Protein AF-A0A6C0UIE8-F1 (afdb_monomer_lite)

Structure (mmCIF, N/CA/C/O backbone):
data_AF-A0A6C0UIE8-F1
#
_entry.id   AF-A0A6C0UIE8-F1
#
loop_
_atom_site.group_PDB
_atom_site.id
_atom_site.type_symbol
_atom_site.label_atom_id
_atom_site.label_alt_id
_atom_site.label_comp_id
_atom_site.label_asym_id
_atom_site.label_entity_id
_atom_site.label_seq_id
_atom_site.pdbx_PDB_ins_code
_atom_site.Cartn_x
_atom_site.Cartn_y
_atom_site.Cartn_z
_atom_site.occupancy
_atom_site.B_iso_or_equiv
_atom_site.auth_seq_id
_atom_site.auth_comp_id
_atom_site.auth_asym_id
_atom_site.auth_atom_id
_atom_site.pdbx_PDB_model_num
ATOM 1 N N . MET A 1 1 ? 19.035 -5.130 -48.045 1.00 43.25 1 MET A N 1
ATOM 2 C CA . MET A 1 1 ? 19.453 -4.951 -46.642 1.00 43.25 1 MET A CA 1
ATOM 3 C C . MET A 1 1 ? 18.257 -4.353 -45.927 1.00 43.25 1 MET A C 1
ATOM 5 O O . MET A 1 1 ? 17.984 -3.174 -46.095 1.00 43.25 1 MET A O 1
ATOM 9 N N . THR A 1 2 ? 17.438 -5.208 -45.322 1.00 39.22 2 THR A N 1
ATOM 10 C CA . THR A 1 2 ? 16.122 -4.835 -44.789 1.00 39.22 2 THR A CA 1
ATOM 11 C C . THR A 1 2 ? 16.314 -4.481 -43.324 1.00 39.22 2 THR A C 1
ATOM 13 O O . THR A 1 2 ? 16.749 -5.326 -42.550 1.00 39.22 2 THR A O 1
ATOM 16 N N . ILE A 1 3 ? 16.086 -3.221 -42.964 1.00 48.16 3 ILE A N 1
ATOM 17 C CA . ILE A 1 3 ? 16.107 -2.789 -41.567 1.00 48.16 3 ILE A CA 1
ATOM 18 C C . ILE A 1 3 ? 14.745 -3.184 -41.002 1.00 48.16 3 ILE A C 1
ATOM 20 O O . ILE A 1 3 ? 13.735 -2.562 -41.324 1.00 48.16 3 ILE A O 1
ATOM 24 N N . GLU A 1 4 ? 14.715 -4.271 -40.237 1.00 43.59 4 GLU A N 1
ATOM 25 C CA . GLU A 1 4 ? 13.550 -4.682 -39.462 1.00 43.59 4 GLU A CA 1
ATOM 26 C C . GLU A 1 4 ? 13.384 -3.681 -38.317 1.00 43.59 4 GLU A C 1
ATOM 28 O O . GLU A 1 4 ? 14.117 -3.694 -37.331 1.00 43.59 4 GLU A O 1
ATOM 33 N N . THR A 1 5 ? 12.469 -2.730 -38.484 1.00 52.81 5 THR A N 1
ATOM 34 C CA . THR A 1 5 ? 12.076 -1.814 -37.419 1.00 52.81 5 THR A CA 1
ATOM 35 C C . THR A 1 5 ? 11.296 -2.600 -36.373 1.00 52.81 5 THR A C 1
ATOM 37 O O . THR A 1 5 ? 10.133 -2.948 -36.584 1.00 52.81 5 THR A O 1
ATOM 40 N N . GLU A 1 6 ? 11.944 -2.881 -35.240 1.00 52.03 6 GLU A N 1
ATOM 41 C CA . GLU A 1 6 ? 11.292 -3.387 -34.034 1.00 52.03 6 GLU A CA 1
ATOM 42 C C . GLU A 1 6 ? 10.084 -2.500 -33.715 1.00 52.03 6 GLU A C 1
ATOM 44 O O . GLU A 1 6 ? 10.201 -1.306 -33.422 1.00 52.03 6 GLU A O 1
ATOM 49 N N . GLN A 1 7 ? 8.893 -3.082 -33.826 1.00 46.31 7 GLN A N 1
ATOM 50 C CA . GLN A 1 7 ? 7.653 -2.423 -33.457 1.00 46.31 7 GLN A CA 1
ATOM 51 C C . GLN A 1 7 ? 7.656 -2.220 -31.941 1.00 46.31 7 GLN A C 1
ATOM 53 O O . GLN A 1 7 ? 7.329 -3.122 -31.172 1.00 46.31 7 GLN A O 1
ATOM 58 N N . VAL A 1 8 ? 8.033 -1.021 -31.498 1.00 49.81 8 VAL A N 1
ATOM 59 C CA . VAL A 1 8 ? 7.876 -0.601 -30.105 1.00 49.81 8 VAL A CA 1
ATOM 60 C C . VAL A 1 8 ? 6.378 -0.480 -29.834 1.00 49.81 8 VAL A C 1
ATOM 62 O O . VAL A 1 8 ? 5.745 0.532 -30.134 1.00 49.81 8 VAL A O 1
ATOM 65 N N . VAL A 1 9 ? 5.786 -1.540 -29.287 1.00 42.78 9 VAL A N 1
ATOM 66 C CA . VAL A 1 9 ? 4.398 -1.536 -28.823 1.00 42.78 9 VAL A CA 1
ATOM 67 C C . VAL A 1 9 ? 4.326 -0.661 -27.572 1.00 42.78 9 VAL A C 1
ATOM 69 O O . VAL A 1 9 ? 4.509 -1.130 -26.448 1.00 42.78 9 VAL A O 1
ATOM 72 N N . ILE A 1 10 ? 4.056 0.633 -27.754 1.00 46.56 10 ILE A N 1
ATOM 73 C CA . ILE A 1 10 ? 3.709 1.537 -26.655 1.00 46.56 10 ILE A CA 1
ATOM 74 C C . ILE A 1 10 ? 2.296 1.158 -26.205 1.00 46.56 10 ILE A C 1
ATOM 76 O O . ILE A 1 10 ? 1.299 1.673 -26.710 1.00 46.56 10 ILE A O 1
ATOM 80 N N . ARG A 1 11 ? 2.198 0.205 -25.273 1.00 40.50 11 ARG A N 1
ATOM 81 C CA . ARG A 1 11 ? 0.928 -0.084 -24.602 1.00 40.50 11 ARG A CA 1
ATOM 82 C C . ARG A 1 11 ? 0.531 1.166 -23.808 1.00 40.50 11 ARG A C 1
ATOM 84 O O . ARG A 1 11 ? 1.380 1.692 -23.080 1.00 40.50 11 ARG A O 1
ATOM 91 N N . PRO A 1 12 ? -0.713 1.666 -23.925 1.00 42.09 12 PRO A N 1
ATOM 92 C CA . PRO A 1 12 ? -1.175 2.740 -23.060 1.00 42.09 12 PRO A CA 1
ATOM 93 C C . PRO A 1 12 ? -0.957 2.311 -21.609 1.00 42.09 12 PRO A C 1
ATOM 95 O O . PRO A 1 12 ? -1.264 1.183 -21.227 1.00 42.09 12 PRO A O 1
ATOM 98 N N . ALA A 1 13 ? -0.350 3.191 -20.819 1.00 49.50 13 ALA A N 1
ATOM 99 C CA . ALA A 1 13 ? -0.059 2.931 -19.422 1.00 49.50 13 ALA A CA 1
ATOM 100 C C . ALA A 1 13 ? -1.376 2.798 -18.647 1.00 49.50 13 ALA A C 1
ATOM 102 O O . ALA A 1 13 ? -1.928 3.804 -18.204 1.00 49.50 13 ALA A O 1
ATOM 103 N N . THR A 1 14 ? -1.881 1.574 -18.482 1.00 53.31 14 THR A N 1
ATOM 104 C CA . THR A 1 14 ? -3.008 1.289 -17.589 1.00 53.31 14 THR A CA 1
ATOM 105 C C . THR A 1 14 ? -2.698 1.915 -16.224 1.00 53.31 14 THR A C 1
ATOM 107 O O . THR A 1 14 ? -1.568 1.788 -15.747 1.00 53.31 14 THR A O 1
ATOM 110 N N . PRO A 1 15 ? -3.599 2.665 -15.577 1.00 64.06 15 PRO A N 1
ATOM 111 C CA . PRO A 1 15 ? -3.362 3.081 -14.196 1.00 64.06 15 PRO A CA 1
ATOM 112 C C . PRO A 1 15 ? -3.061 1.837 -13.342 1.00 64.06 15 PRO A C 1
ATOM 114 O O . PRO A 1 15 ? -3.591 0.766 -13.610 1.00 64.06 15 PRO A O 1
ATOM 117 N N . VAL A 1 16 ? -2.128 1.943 -12.392 1.00 75.56 16 VAL A N 1
ATOM 118 C CA . VAL A 1 16 ? -1.955 0.878 -11.389 1.00 75.56 16 VAL A CA 1
ATOM 119 C C . VAL A 1 16 ? -3.127 1.013 -10.444 1.00 75.56 16 VAL A C 1
ATOM 121 O O . VAL A 1 16 ? -3.302 2.099 -9.885 1.00 75.56 16 VAL A O 1
ATOM 124 N N . ASP A 1 17 ? -3.924 -0.041 -10.308 1.00 87.69 17 ASP A N 1
ATOM 125 C CA . ASP A 1 17 ? -4.977 -0.069 -9.306 1.00 87.69 17 ASP A CA 1
ATOM 126 C C . ASP A 1 17 ? -4.312 -0.068 -7.917 1.00 87.69 17 ASP A C 1
ATOM 128 O O . ASP A 1 17 ? -3.511 -0.959 -7.615 1.00 87.69 17 ASP A O 1
ATOM 132 N N . PRO A 1 18 ? -4.566 0.940 -7.061 1.00 89.94 18 PRO A N 1
ATOM 133 C CA . PRO A 1 18 ? -3.973 0.964 -5.733 1.00 89.94 18 PRO A CA 1
ATOM 134 C C . PRO A 1 18 ? -4.409 -0.231 -4.871 1.00 89.94 18 PRO A C 1
ATOM 136 O O . PRO A 1 18 ? -3.665 -0.602 -3.969 1.00 89.94 18 PRO A O 1
ATOM 139 N N . LEU A 1 19 ? -5.558 -0.860 -5.147 1.00 92.38 19 LEU A N 1
ATOM 140 C CA . LEU A 1 19 ? -5.974 -2.086 -4.465 1.00 92.38 19 LEU A CA 1
ATOM 141 C C . LEU A 1 19 ? -5.085 -3.277 -4.843 1.00 92.38 19 LEU A C 1
ATOM 143 O O . LEU A 1 19 ? -4.655 -4.006 -3.954 1.00 92.38 19 LEU A O 1
ATOM 147 N N . GLU A 1 20 ? -4.768 -3.449 -6.130 1.00 93.06 20 GLU A N 1
ATOM 148 C CA . GLU A 1 20 ? -3.837 -4.492 -6.591 1.00 93.06 20 GLU A CA 1
ATOM 149 C C . GLU A 1 20 ? -2.449 -4.286 -5.980 1.00 93.06 20 GLU A C 1
ATOM 151 O O . GLU A 1 20 ? -1.831 -5.232 -5.498 1.00 93.06 20 GLU A O 1
ATOM 156 N N . LEU A 1 21 ?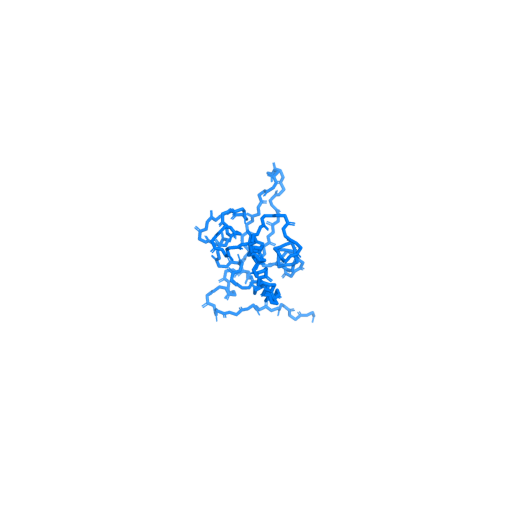 -1.986 -3.033 -5.918 1.00 93.38 21 LEU A N 1
ATOM 157 C CA . LEU A 1 21 ? -0.721 -2.693 -5.267 1.00 93.38 21 LEU A CA 1
ATOM 158 C C . LEU A 1 21 ? -0.732 -2.990 -3.764 1.00 93.38 21 LEU A C 1
ATOM 160 O O . LEU A 1 21 ? 0.268 -3.463 -3.227 1.00 93.38 21 LEU A O 1
ATOM 164 N N . LEU A 1 22 ? -1.844 -2.717 -3.081 1.00 95.00 22 LEU A N 1
ATOM 165 C CA . LEU A 1 22 ? -2.006 -3.038 -1.666 1.00 95.00 22 LEU A CA 1
ATOM 166 C C . LEU A 1 22 ? -2.012 -4.555 -1.433 1.00 95.00 22 LEU A C 1
ATOM 168 O O . LEU A 1 22 ? -1.391 -5.013 -0.479 1.00 95.00 22 LEU A O 1
ATOM 172 N N . ALA A 1 23 ? -2.671 -5.322 -2.305 1.00 95.44 23 ALA A N 1
ATOM 173 C CA . ALA A 1 23 ? -2.740 -6.779 -2.217 1.00 95.44 23 ALA A CA 1
ATOM 174 C C . ALA A 1 23 ? -1.37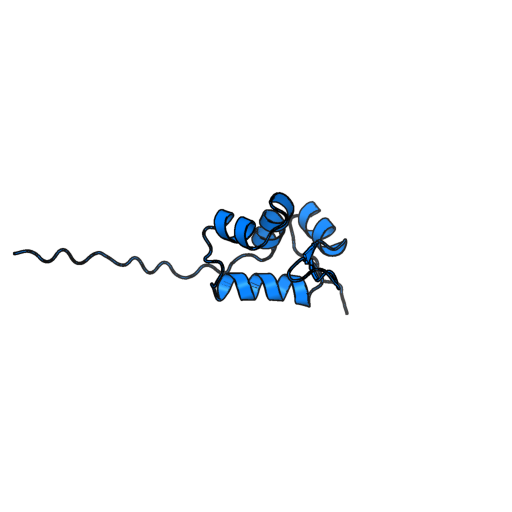6 -7.436 -2.473 1.00 95.44 23 ALA A C 1
ATOM 176 O O . ALA A 1 23 ? -0.958 -8.293 -1.700 1.00 95.44 23 ALA A O 1
ATOM 177 N N . ALA A 1 24 ? -0.648 -6.985 -3.496 1.00 94.00 24 ALA A N 1
ATOM 178 C CA . ALA A 1 24 ? 0.720 -7.433 -3.754 1.00 94.00 24 ALA A CA 1
ATOM 179 C C . ALA A 1 24 ? 1.649 -7.089 -2.572 1.00 94.00 24 ALA A C 1
ATOM 181 O O . ALA A 1 24 ? 2.468 -7.895 -2.130 1.00 94.00 24 ALA A O 1
ATOM 182 N N . PHE A 1 25 ? 1.484 -5.900 -1.981 1.00 94.69 25 PHE A N 1
ATOM 183 C CA . PHE A 1 25 ? 2.245 -5.512 -0.793 1.00 94.69 25 PHE A CA 1
ATOM 184 C C . PHE A 1 25 ? 1.901 -6.349 0.451 1.00 94.69 25 PHE A C 1
ATOM 186 O O . PHE A 1 25 ? 2.801 -6.623 1.239 1.00 94.69 25 PHE A O 1
ATOM 193 N N . ASP A 1 26 ? 0.650 -6.780 0.626 1.00 95.75 26 ASP A N 1
ATOM 194 C CA . ASP A 1 26 ? 0.236 -7.690 1.708 1.00 95.75 26 ASP A CA 1
ATOM 195 C C . ASP A 1 26 ? 0.913 -9.061 1.594 1.00 95.75 26 ASP A C 1
ATOM 197 O O . ASP A 1 26 ? 1.424 -9.591 2.580 1.00 95.75 26 ASP A O 1
ATOM 201 N N . GLN A 1 27 ? 1.001 -9.596 0.374 1.00 94.25 27 GLN A N 1
ATOM 202 C CA . GLN A 1 27 ? 1.621 -10.897 0.119 1.00 94.25 27 GLN A CA 1
ATOM 203 C C . GLN A 1 27 ? 3.141 -10.882 0.322 1.00 94.25 27 GLN A C 1
ATOM 205 O O . GLN A 1 27 ? 3.707 -11.836 0.859 1.00 94.25 27 GLN A O 1
ATOM 210 N N . HIS A 1 28 ? 3.803 -9.802 -0.095 1.00 91.31 28 HIS A N 1
ATOM 211 C CA . HIS A 1 28 ? 5.265 -9.732 -0.138 1.00 91.31 28 HIS A CA 1
ATOM 212 C C . HIS A 1 28 ? 5.898 -8.943 1.019 1.00 91.31 28 HIS A C 1
ATOM 214 O O . HIS A 1 28 ? 7.082 -9.092 1.319 1.00 91.31 28 HIS A O 1
ATOM 220 N N . GLY A 1 29 ? 5.145 -8.056 1.672 1.00 88.00 29 GLY A N 1
ATOM 221 C CA . GLY A 1 29 ? 5.637 -7.184 2.744 1.00 88.00 29 GLY A CA 1
ATOM 222 C C . GLY A 1 29 ? 6.658 -6.128 2.296 1.00 88.00 29 GLY A C 1
ATOM 223 O O . GLY A 1 29 ? 7.200 -5.396 3.133 1.00 88.00 29 GLY A O 1
ATOM 224 N N . ARG A 1 30 ? 6.945 -6.029 0.991 1.00 88.88 30 ARG A N 1
ATOM 225 C CA . ARG A 1 30 ? 7.907 -5.088 0.407 1.00 88.88 30 ARG A CA 1
ATOM 226 C C . ARG A 1 30 ? 7.414 -4.509 -0.916 1.00 88.88 30 ARG A C 1
ATOM 228 O O . ARG A 1 30 ? 6.819 -5.203 -1.731 1.00 88.88 30 ARG A O 1
ATOM 235 N N . LEU A 1 31 ? 7.678 -3.217 -1.124 1.00 89.25 31 LEU A N 1
ATOM 236 C CA . LEU A 1 31 ? 7.197 -2.475 -2.294 1.00 89.25 31 LEU A CA 1
ATOM 237 C C . LEU A 1 31 ? 7.876 -2.905 -3.600 1.00 89.25 31 LEU A C 1
ATOM 239 O O . LEU A 1 31 ? 7.221 -2.925 -4.633 1.00 89.25 31 LEU A O 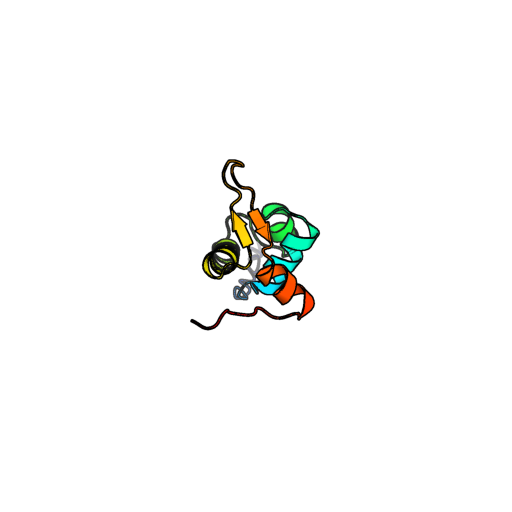1
ATOM 243 N N . ASP A 1 32 ? 9.170 -3.212 -3.560 1.00 89.00 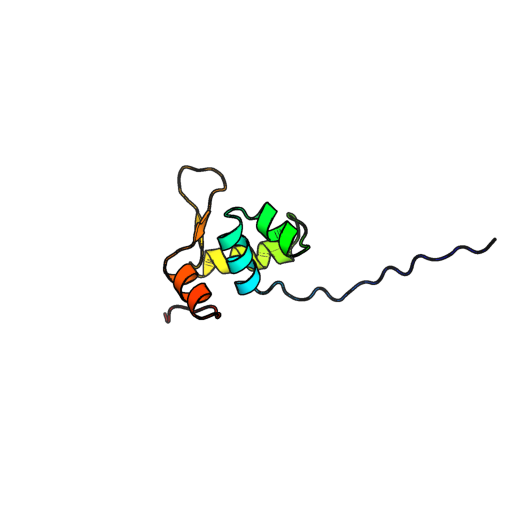32 ASP A N 1
ATOM 244 C CA . ASP A 1 32 ? 9.940 -3.681 -4.718 1.00 89.00 32 ASP A CA 1
ATOM 245 C C . ASP A 1 32 ? 9.456 -5.056 -5.192 1.00 89.00 32 ASP A C 1
ATOM 247 O O . ASP A 1 32 ? 9.231 -5.270 -6.379 1.00 89.00 32 ASP A O 1
ATOM 251 N N . GLU A 1 33 ? 9.190 -5.968 -4.258 1.00 90.38 33 GLU A N 1
ATOM 252 C CA . GLU A 1 33 ? 8.623 -7.282 -4.581 1.00 90.38 33 GLU A CA 1
ATOM 253 C C . GLU A 1 33 ? 7.183 -7.166 -5.119 1.00 90.38 33 GLU A C 1
ATOM 255 O O . GLU A 1 33 ? 6.870 -7.750 -6.156 1.00 90.38 33 GLU A O 1
ATOM 260 N N . ALA A 1 34 ? 6.345 -6.321 -4.507 1.00 90.69 34 ALA A N 1
ATOM 261 C CA . ALA A 1 34 ? 4.996 -6.030 -5.002 1.00 90.69 34 ALA A CA 1
ATOM 262 C C . ALA A 1 34 ? 4.998 -5.376 -6.398 1.00 90.69 34 ALA A C 1
ATOM 264 O O . ALA A 1 34 ? 4.145 -5.653 -7.240 1.00 90.69 34 ALA A O 1
ATOM 265 N N . ALA A 1 35 ? 5.963 -4.494 -6.672 1.00 89.50 35 ALA A N 1
ATOM 266 C CA . ALA A 1 35 ? 6.125 -3.882 -7.984 1.00 89.50 35 ALA A CA 1
ATOM 267 C C . ALA A 1 35 ? 6.539 -4.915 -9.040 1.00 89.50 35 ALA A C 1
ATOM 269 O O . ALA A 1 35 ? 5.982 -4.905 -10.140 1.00 89.50 35 ALA A O 1
ATOM 270 N N . ALA A 1 36 ? 7.462 -5.818 -8.698 1.00 90.12 36 ALA A N 1
ATOM 271 C CA . ALA A 1 36 ? 7.899 -6.894 -9.578 1.00 90.12 36 ALA A CA 1
ATOM 272 C C . ALA A 1 36 ? 6.749 -7.845 -9.951 1.00 90.12 36 ALA A C 1
ATOM 274 O O . ALA A 1 36 ? 6.606 -8.174 -11.130 1.00 90.12 36 ALA A O 1
ATOM 275 N N . GLU A 1 37 ? 5.898 -8.226 -8.989 1.00 88.81 37 GLU A N 1
ATOM 276 C CA . GLU A 1 37 ? 4.698 -9.046 -9.232 1.00 88.81 37 GLU A CA 1
ATOM 277 C C . GLU A 1 37 ? 3.758 -8.386 -10.254 1.00 88.81 37 GLU A C 1
ATOM 279 O O . GLU A 1 37 ? 3.301 -9.020 -11.205 1.00 88.81 37 GLU A O 1
ATOM 284 N N . LEU A 1 38 ? 3.540 -7.076 -10.117 1.00 87.38 38 LEU A N 1
ATOM 285 C CA . LEU A 1 38 ? 2.667 -6.294 -10.996 1.00 87.38 38 LEU A CA 1
ATOM 286 C C . LEU A 1 38 ? 3.324 -5.895 -12.332 1.00 87.38 38 LEU A C 1
ATOM 288 O O . LEU A 1 38 ? 2.743 -5.132 -13.112 1.00 87.38 38 LEU A O 1
ATOM 292 N N . GLY A 1 39 ? 4.547 -6.362 -12.608 1.00 86.94 39 GLY A N 1
ATOM 293 C CA . GLY A 1 39 ? 5.306 -5.985 -13.803 1.00 86.94 39 GLY A CA 1
ATOM 294 C C . GLY A 1 39 ? 5.594 -4.480 -13.878 1.00 86.94 39 GLY A C 1
ATOM 295 O O . GLY A 1 39 ? 5.674 -3.899 -14.966 1.00 86.94 39 GLY A O 1
ATOM 296 N N . LEU A 1 40 ? 5.697 -3.821 -12.724 1.00 83.69 40 LEU A N 1
ATOM 297 C CA . LEU A 1 40 ? 5.985 -2.402 -12.592 1.00 83.69 40 LEU A CA 1
ATOM 298 C C . LEU A 1 40 ? 7.474 -2.192 -12.350 1.00 83.69 40 LEU A C 1
ATOM 300 O O . LEU A 1 40 ? 8.123 -2.915 -11.607 1.00 83.69 40 LEU A O 1
ATOM 304 N N . SER A 1 41 ? 8.018 -1.134 -12.945 1.00 79.69 41 SER A N 1
ATOM 305 C CA . SER A 1 41 ? 9.342 -0.664 -12.553 1.00 79.69 41 SER A CA 1
ATOM 306 C C . SER A 1 41 ? 9.267 -0.001 -11.176 1.00 79.69 41 SER A C 1
ATOM 308 O O . SER A 1 41 ? 8.439 0.894 -10.976 1.00 79.69 41 SER A O 1
ATOM 310 N N . ASP A 1 42 ? 10.198 -0.355 -10.289 1.00 66.19 42 ASP A N 1
ATOM 311 C CA . ASP A 1 42 ? 10.382 0.234 -8.951 1.00 66.19 42 ASP A CA 1
ATOM 312 C C . ASP A 1 42 ? 10.499 1.768 -8.965 1.00 66.19 42 ASP A C 1
ATOM 314 O O . ASP A 1 42 ? 10.138 2.458 -8.013 1.00 66.19 42 ASP A O 1
ATOM 318 N N . SER A 1 43 ? 10.985 2.335 -10.073 1.00 69.00 43 SER A N 1
ATOM 319 C CA . SER A 1 43 ? 11.137 3.787 -10.266 1.00 69.00 43 SER A CA 1
ATOM 320 C C . SER A 1 43 ? 9.996 4.417 -11.076 1.00 69.00 43 SER A C 1
ATOM 322 O O . SER A 1 43 ? 10.040 5.595 -11.439 1.00 69.00 43 SER A O 1
ATOM 324 N N . GLY A 1 44 ? 8.962 3.643 -11.404 1.00 80.56 44 GLY A N 1
ATOM 325 C CA . GLY A 1 44 ? 7.872 4.081 -12.259 1.00 80.56 44 GLY A CA 1
ATOM 326 C C . GLY A 1 44 ? 6.981 5.123 -11.582 1.00 80.56 44 GLY A C 1
ATOM 327 O O . GLY A 1 44 ? 6.447 4.905 -10.495 1.00 80.56 44 GLY A O 1
ATOM 328 N N . ARG A 1 45 ? 6.682 6.226 -12.289 1.00 83.06 45 ARG A N 1
ATOM 329 C CA . ARG A 1 45 ? 5.698 7.244 -11.845 1.00 83.06 45 ARG A CA 1
ATOM 330 C C . ARG A 1 45 ? 4.299 6.671 -11.566 1.00 83.06 45 ARG A C 1
ATOM 332 O O . ARG A 1 45 ? 3.461 7.358 -10.988 1.00 83.06 45 ARG A O 1
ATOM 339 N N . ARG A 1 46 ? 4.002 5.463 -12.056 1.00 80.94 46 ARG A N 1
ATOM 340 C CA . ARG A 1 46 ? 2.751 4.735 -11.794 1.00 80.94 46 ARG A CA 1
ATOM 341 C C . ARG A 1 46 ? 2.759 4.131 -10.390 1.00 80.94 46 ARG A C 1
ATOM 343 O O . ARG A 1 46 ? 1.879 4.464 -9.606 1.00 80.94 46 ARG A O 1
ATOM 350 N N . LEU A 1 47 ? 3.799 3.358 -10.066 1.00 87.88 47 LEU A N 1
ATOM 351 C CA . LEU A 1 47 ? 4.016 2.781 -8.740 1.00 87.88 47 LEU A CA 1
ATOM 352 C C . LEU A 1 47 ? 4.025 3.869 -7.666 1.00 87.88 47 LEU A C 1
ATOM 354 O O . LEU A 1 47 ? 3.287 3.784 -6.695 1.00 87.88 47 LEU A O 1
ATOM 358 N N . GLN A 1 48 ? 4.781 4.948 -7.889 1.00 88.56 48 GLN A N 1
ATOM 359 C CA . GLN A 1 48 ? 4.853 6.058 -6.936 1.00 88.56 48 GLN A CA 1
ATOM 360 C C . GLN A 1 48 ? 3.500 6.734 -6.697 1.00 88.56 48 GLN A C 1
ATOM 362 O O . GLN A 1 48 ? 3.219 7.145 -5.575 1.00 88.56 48 GLN A O 1
ATOM 367 N N . ARG A 1 49 ? 2.656 6.856 -7.732 1.00 89.44 49 ARG A N 1
ATOM 368 C CA . ARG A 1 49 ? 1.310 7.426 -7.587 1.00 89.44 49 ARG A CA 1
ATOM 369 C C . ARG A 1 49 ? 0.396 6.512 -6.777 1.00 89.44 49 ARG A C 1
ATOM 371 O O . ARG A 1 49 ? -0.225 7.006 -5.844 1.00 89.44 49 ARG A O 1
ATOM 378 N N . GLY A 1 50 ? 0.364 5.214 -7.088 1.00 90.62 50 GLY A N 1
ATOM 379 C CA . GLY A 1 50 ? -0.407 4.234 -6.315 1.00 90.62 50 GLY A CA 1
ATOM 380 C C . GLY A 1 50 ? 0.071 4.152 -4.864 1.00 90.62 50 GLY A C 1
ATOM 381 O O . GLY A 1 50 ? -0.725 4.240 -3.939 1.00 90.62 50 GLY A O 1
ATOM 382 N N . TRP A 1 51 ? 1.385 4.099 -4.649 1.00 92.62 51 TRP A N 1
ATOM 383 C CA . TRP A 1 51 ? 1.971 4.041 -3.312 1.00 92.62 51 TRP A CA 1
ATOM 384 C C . TRP A 1 51 ? 1.686 5.293 -2.481 1.00 92.62 51 TRP A C 1
ATOM 386 O O . TRP A 1 51 ? 1.340 5.209 -1.304 1.00 92.62 51 TRP A O 1
ATOM 396 N N . ARG A 1 52 ? 1.804 6.474 -3.098 1.00 91.94 52 ARG A N 1
ATOM 397 C CA . ARG A 1 52 ? 1.466 7.740 -2.445 1.00 91.94 52 ARG A CA 1
ATOM 398 C C . ARG A 1 52 ? -0.017 7.804 -2.091 1.00 91.94 52 ARG A C 1
ATOM 400 O O . ARG A 1 52 ? -0.321 8.194 -0.975 1.00 91.94 52 ARG A O 1
ATOM 407 N N . HIS A 1 53 ? -0.903 7.369 -2.986 1.00 92.31 53 HIS A N 1
ATOM 408 C CA . HIS A 1 53 ? -2.341 7.274 -2.715 1.00 92.31 53 HIS A CA 1
ATOM 409 C C . HIS A 1 53 ? -2.627 6.405 -1.484 1.00 92.31 53 HIS A C 1
ATOM 411 O O . HIS A 1 53 ? -3.359 6.816 -0.587 1.00 92.31 53 HIS A O 1
ATOM 417 N N . LEU A 1 54 ? -1.991 5.231 -1.397 1.00 93.38 54 LEU A N 1
ATOM 418 C CA . LEU A 1 54 ? -2.149 4.335 -0.250 1.00 93.38 54 LEU A CA 1
ATOM 419 C C . LEU A 1 54 ? -1.680 4.970 1.070 1.00 93.38 54 LEU A C 1
ATOM 421 O O . LEU A 1 54 ? -2.311 4.760 2.105 1.00 93.38 54 LEU A O 1
ATOM 425 N N . LEU A 1 55 ? -0.601 5.759 1.036 1.00 93.38 55 LEU A N 1
ATOM 426 C CA . LEU A 1 55 ? -0.098 6.509 2.193 1.00 93.38 55 LEU A CA 1
ATOM 427 C C . LEU A 1 55 ? -1.012 7.679 2.581 1.00 93.38 55 LEU A C 1
ATOM 429 O O . LEU A 1 55 ? -1.326 7.840 3.755 1.00 93.38 55 LEU A O 1
ATOM 433 N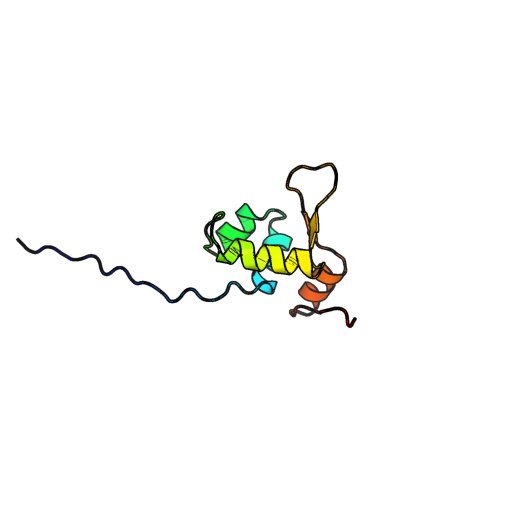 N . GLU A 1 56 ? -1.414 8.507 1.614 1.00 93.00 56 GLU A N 1
ATOM 434 C CA . GLU A 1 56 ? -2.205 9.728 1.839 1.00 93.00 56 GLU A CA 1
ATOM 435 C C . GLU A 1 56 ? -3.585 9.417 2.422 1.00 93.00 56 GLU A C 1
ATOM 437 O O . GLU A 1 56 ? -4.072 10.150 3.278 1.00 93.00 56 GLU A O 1
ATOM 442 N N . HIS A 1 57 ? -4.180 8.297 2.015 1.00 93.25 57 HIS A N 1
ATOM 443 C CA . HIS A 1 57 ? -5.478 7.847 2.514 1.00 93.25 57 HIS A CA 1
ATOM 444 C C . HIS A 1 57 ? -5.384 6.860 3.688 1.00 93.25 57 HIS A C 1
ATOM 446 O O . HIS A 1 57 ? -6.403 6.340 4.136 1.00 93.25 57 HIS A O 1
ATOM 452 N N . GLY A 1 58 ? -4.178 6.606 4.208 1.00 93.94 58 GLY A N 1
ATOM 453 C CA . GLY A 1 58 ? -3.980 5.826 5.428 1.00 93.94 58 GLY A CA 1
ATOM 454 C C . GLY A 1 58 ? -4.251 4.328 5.289 1.00 93.94 58 GLY A C 1
ATOM 455 O O . GLY A 1 58 ? -4.543 3.685 6.292 1.00 93.94 58 GLY A O 1
ATOM 456 N N . PHE A 1 59 ? -4.154 3.753 4.088 1.00 95.00 59 PHE A N 1
ATOM 457 C CA . PHE A 1 59 ? -4.210 2.297 3.873 1.00 95.00 59 PHE A CA 1
ATOM 458 C C . PHE A 1 59 ? -2.901 1.606 4.275 1.00 95.00 59 PHE A C 1
ATOM 460 O O . PHE A 1 59 ? -2.895 0.461 4.727 1.00 95.00 59 PHE A O 1
ATOM 467 N N . ILE A 1 60 ? -1.791 2.327 4.134 1.00 95.06 60 ILE A N 1
ATOM 468 C CA . ILE A 1 60 ? -0.471 1.947 4.629 1.00 95.06 60 ILE A CA 1
ATOM 469 C C . ILE A 1 60 ? 0.129 3.115 5.404 1.00 95.06 60 ILE A C 1
ATOM 471 O O . ILE A 1 60 ? -0.194 4.276 5.157 1.00 95.06 60 ILE A O 1
ATOM 475 N N . GLU A 1 61 ? 1.053 2.823 6.309 1.00 94.00 61 GLU A N 1
ATOM 476 C CA . GLU A 1 61 ? 1.769 3.848 7.061 1.00 94.00 61 GLU A CA 1
ATOM 477 C C . GLU A 1 61 ? 3.257 3.535 7.190 1.00 94.00 61 GLU A C 1
ATOM 479 O O . GLU A 1 61 ? 3.681 2.377 7.194 1.00 94.00 61 GLU A O 1
ATOM 484 N N . LYS A 1 62 ? 4.066 4.590 7.307 1.00 91.00 62 LYS A N 1
ATOM 485 C CA . LYS A 1 62 ? 5.514 4.475 7.499 1.00 91.00 62 LYS A CA 1
ATOM 486 C C . LYS A 1 62 ? 5.827 4.186 8.962 1.00 91.00 62 LYS A C 1
ATOM 488 O O . LYS A 1 62 ? 5.402 4.918 9.856 1.00 91.00 62 LYS A O 1
ATOM 493 N N . LEU A 1 63 ? 6.651 3.173 9.203 1.00 86.88 63 LEU A N 1
ATOM 494 C CA . LEU A 1 63 ? 7.152 2.872 10.538 1.00 86.88 63 LEU A CA 1
ATOM 495 C C . LEU A 1 63 ? 8.279 3.846 10.903 1.00 86.88 63 LEU A C 1
ATOM 497 O O . LEU A 1 63 ? 9.331 3.883 10.259 1.00 86.88 63 LEU A O 1
ATOM 501 N N . HIS A 1 64 ? 8.068 4.645 11.949 1.00 74.94 64 HIS A N 1
ATOM 502 C CA . HIS A 1 64 ? 9.085 5.566 12.457 1.00 74.94 64 HIS A CA 1
ATOM 503 C C . HIS A 1 64 ? 10.268 4.773 13.040 1.00 74.94 64 HIS A C 1
ATOM 505 O O . HIS A 1 64 ? 10.079 3.826 13.797 1.00 74.94 64 HIS A O 1
ATOM 511 N N . GLY A 1 65 ? 11.498 5.141 12.665 1.00 70.12 65 GLY A N 1
ATOM 512 C CA . GLY A 1 65 ? 12.727 4.475 13.126 1.00 70.12 65 GLY A CA 1
ATOM 513 C C . GLY A 1 65 ? 13.217 3.313 12.252 1.00 70.12 65 GLY A C 1
ATOM 514 O O . GLY A 1 65 ? 14.370 2.910 12.379 1.00 70.12 65 GLY A O 1
ATOM 515 N N . ALA A 1 66 ? 12.411 2.829 11.303 1.00 66.38 66 ALA A N 1
ATOM 516 C CA . ALA A 1 66 ? 12.822 1.819 10.331 1.00 66.38 66 ALA A CA 1
ATOM 517 C C . ALA A 1 66 ? 12.841 2.432 8.926 1.00 66.38 66 ALA A C 1
ATOM 519 O O . ALA A 1 66 ? 11.802 2.563 8.278 1.00 66.38 66 ALA A O 1
ATOM 520 N N . ARG A 1 67 ? 14.031 2.841 8.453 1.00 69.56 67 ARG A N 1
ATOM 521 C CA . ARG A 1 67 ? 14.205 3.433 7.113 1.00 69.56 67 ARG A CA 1
ATOM 522 C C . ARG A 1 67 ? 13.494 2.579 6.058 1.00 69.56 67 ARG A C 1
ATOM 524 O O . ARG A 1 67 ? 13.861 1.430 5.842 1.00 69.56 67 ARG A O 1
ATOM 531 N N . GLY A 1 68 ? 12.494 3.170 5.409 1.00 69.38 68 GLY A N 1
ATOM 532 C CA . GLY A 1 68 ? 11.808 2.578 4.262 1.00 69.38 68 GLY A CA 1
ATOM 533 C C . GLY A 1 68 ? 10.797 1.474 4.578 1.00 69.38 68 GLY A C 1
ATOM 534 O O . GLY A 1 68 ? 10.236 0.928 3.635 1.00 69.38 68 GLY A O 1
ATOM 535 N N . ARG A 1 69 ? 10.517 1.149 5.850 1.00 82.94 69 ARG A N 1
ATOM 536 C CA . ARG A 1 69 ? 9.484 0.152 6.170 1.00 82.94 69 ARG A CA 1
ATOM 537 C C . ARG A 1 69 ? 8.107 0.797 6.261 1.00 82.94 69 ARG A C 1
ATOM 539 O O . ARG A 1 69 ? 7.924 1.796 6.959 1.00 82.94 69 ARG A O 1
ATOM 546 N N . CYS A 1 70 ? 7.145 0.195 5.575 1.00 91.06 70 CYS A N 1
ATOM 547 C CA . CYS A 1 70 ? 5.729 0.511 5.709 1.00 91.06 70 CYS A CA 1
ATOM 548 C C . CYS A 1 70 ? 4.996 -0.709 6.270 1.00 91.06 70 CYS A C 1
ATOM 550 O O . CYS A 1 70 ? 5.485 -1.830 6.143 1.00 91.06 70 CYS A O 1
ATOM 552 N N . ARG A 1 71 ? 3.843 -0.492 6.896 1.00 93.31 71 ARG A N 1
ATOM 553 C CA . ARG A 1 71 ? 2.902 -1.557 7.256 1.00 93.31 71 ARG A CA 1
ATOM 554 C C . ARG A 1 71 ? 1.514 -1.220 6.738 1.00 93.31 71 ARG A C 1
ATOM 556 O O . ARG A 1 71 ? 1.205 -0.044 6.545 1.00 93.31 71 ARG A O 1
ATOM 563 N N . ILE A 1 72 ? 0.695 -2.244 6.549 1.00 95.56 72 ILE A N 1
ATOM 564 C CA . ILE A 1 72 ? -0.727 -2.090 6.253 1.00 95.56 72 ILE A CA 1
ATOM 565 C C . ILE A 1 72 ? -1.441 -1.660 7.540 1.00 95.56 72 ILE A C 1
ATOM 567 O O . ILE A 1 72 ? -1.105 -2.119 8.632 1.00 95.56 72 ILE A O 1
ATOM 571 N N . THR A 1 73 ? -2.365 -0.709 7.426 1.00 96.25 73 THR A N 1
ATOM 572 C CA . THR A 1 73 ? -3.182 -0.238 8.553 1.00 96.25 73 THR A CA 1
ATOM 573 C C . THR A 1 73 ? -4.455 -1.084 8.681 1.00 96.25 73 THR A C 1
ATOM 575 O O . THR A 1 73 ? -4.832 -1.774 7.731 1.00 96.25 73 THR A O 1
ATOM 578 N N . PRO A 1 74 ? -5.218 -0.975 9.786 1.00 96.44 74 PRO A N 1
ATOM 579 C CA . PRO A 1 74 ? -6.522 -1.636 9.889 1.00 96.44 74 PRO A CA 1
ATOM 580 C C . PRO A 1 74 ? -7.498 -1.275 8.753 1.00 96.44 74 PRO A C 1
ATOM 582 O O . PRO A 1 74 ? -8.322 -2.099 8.356 1.00 96.44 74 PRO A O 1
ATOM 585 N N . LEU A 1 75 ? -7.399 -0.056 8.206 1.00 95.25 75 LEU A N 1
ATOM 586 C CA . LEU A 1 75 ? -8.193 0.377 7.053 1.00 95.25 75 LEU A CA 1
ATOM 587 C C . LEU A 1 75 ? -7.760 -0.338 5.765 1.00 95.25 75 LEU A C 1
ATOM 589 O O . LEU A 1 75 ? -8.610 -0.751 4.973 1.00 95.25 75 LEU A O 1
ATOM 593 N N . GLY A 1 76 ? -6.451 -0.507 5.568 1.00 96.06 76 GLY A N 1
ATOM 594 C CA . GLY A 1 76 ? -5.898 -1.293 4.467 1.00 96.06 76 GLY A CA 1
ATOM 595 C C . GLY A 1 76 ? -6.348 -2.752 4.526 1.00 96.06 76 GLY A C 1
ATOM 596 O O . GLY A 1 76 ? -6.896 -3.260 3.553 1.00 96.06 76 GLY A O 1
ATOM 597 N N . GLU A 1 77 ? -6.239 -3.394 5.690 1.00 96.56 77 GLU A N 1
ATOM 598 C CA . GLU A 1 77 ? -6.701 -4.776 5.896 1.00 96.56 77 GLU A CA 1
ATOM 599 C C . GLU A 1 77 ? -8.208 -4.937 5.658 1.00 96.56 77 GLU A C 1
ATOM 601 O O . GLU A 1 77 ? -8.668 -5.942 5.113 1.00 96.56 77 GLU A O 1
ATOM 606 N N . LEU A 1 78 ? -9.013 -3.965 6.095 1.00 95.81 78 LEU A N 1
ATOM 607 C CA . LEU A 1 78 ? -10.450 -3.967 5.833 1.00 95.81 78 LEU A CA 1
ATOM 608 C C . LEU A 1 78 ? -10.742 -3.849 4.330 1.00 95.81 78 LEU A C 1
ATOM 610 O O . LEU A 1 78 ? -11.608 -4.559 3.820 1.00 95.81 78 LEU A O 1
ATOM 614 N N . SER A 1 79 ? -9.998 -2.993 3.629 1.00 95.12 79 SER A N 1
ATOM 615 C CA . SER A 1 79 ? -10.136 -2.793 2.184 1.00 95.12 79 SER A CA 1
ATOM 616 C C . SER A 1 79 ? -9.771 -4.051 1.393 1.00 95.12 79 SER A C 1
ATOM 618 O O . SER A 1 79 ? -10.494 -4.433 0.473 1.00 95.12 79 SER A O 1
ATOM 620 N N . LEU A 1 80 ? -8.708 -4.753 1.803 1.00 95.81 80 LEU A N 1
ATOM 621 C CA . LEU A 1 80 ? -8.319 -6.043 1.228 1.00 95.81 80 LEU A CA 1
ATOM 622 C C . LEU A 1 80 ? -9.403 -7.104 1.427 1.00 95.81 80 LEU A C 1
ATOM 624 O O . LEU A 1 80 ? -9.810 -7.757 0.470 1.00 95.81 80 LEU A O 1
ATOM 628 N N . ARG A 1 81 ? -9.936 -7.231 2.649 1.00 95.75 81 ARG A N 1
ATOM 629 C CA . ARG A 1 81 ? -11.007 -8.196 2.953 1.00 95.75 81 ARG A CA 1
ATOM 630 C C . ARG A 1 81 ? -12.284 -7.954 2.154 1.00 95.75 81 ARG A C 1
ATOM 632 O O . ARG A 1 81 ? -12.989 -8.907 1.841 1.00 95.75 81 ARG A O 1
ATOM 639 N N . LEU A 1 82 ? -12.598 -6.696 1.855 1.00 94.00 82 LEU A N 1
ATOM 640 C CA . LEU A 1 82 ? -13.787 -6.325 1.089 1.00 94.00 82 LEU A CA 1
ATOM 641 C C . LEU A 1 82 ? -13.543 -6.268 -0.423 1.00 94.00 82 LEU A C 1
ATOM 643 O O . LEU A 1 82 ? -14.502 -6.081 -1.168 1.00 94.00 82 LEU A O 1
ATOM 647 N N . GLY A 1 83 ? -12.294 -6.420 -0.873 1.00 92.62 83 GLY A N 1
ATOM 648 C CA . GLY A 1 83 ? -11.929 -6.308 -2.284 1.00 92.62 83 GLY A CA 1
ATOM 649 C C . GLY A 1 83 ? -12.187 -4.916 -2.868 1.00 92.62 83 GLY A C 1
ATOM 650 O O . GLY A 1 83 ? -12.452 -4.799 -4.061 1.00 92.62 83 GLY A O 1
ATOM 651 N N . GLN A 1 84 ? -12.160 -3.864 -2.042 1.00 93.69 84 GLN A N 1
ATOM 652 C CA . GLN A 1 84 ? -12.366 -2.478 -2.473 1.00 93.69 84 GLN A CA 1
ATOM 653 C C . GLN A 1 84 ? -11.712 -1.489 -1.503 1.00 93.69 84 GLN A C 1
ATOM 655 O O . GLN A 1 84 ? -11.727 -1.699 -0.292 1.00 93.69 84 GLN A O 1
ATOM 660 N N . LEU A 1 85 ? -11.179 -0.378 -2.020 1.00 90.75 85 LEU A N 1
ATOM 661 C CA . LEU A 1 85 ? -10.624 0.699 -1.193 1.00 90.75 85 LEU A CA 1
ATOM 662 C C . LEU A 1 85 ? -11.744 1.470 -0.492 1.00 90.75 85 LEU A C 1
ATOM 664 O O . LEU A 1 85 ? -12.592 2.078 -1.147 1.00 90.75 85 LEU A O 1
ATOM 668 N N . ILE A 1 86 ? -11.721 1.477 0.840 1.00 91.25 86 ILE A N 1
ATOM 669 C CA . ILE A 1 86 ? -12.683 2.226 1.652 1.00 91.25 86 ILE A CA 1
ATOM 670 C C . ILE A 1 86 ? -12.060 3.534 2.106 1.00 91.25 86 ILE A C 1
ATOM 672 O O . ILE A 1 86 ? -11.051 3.542 2.802 1.00 91.2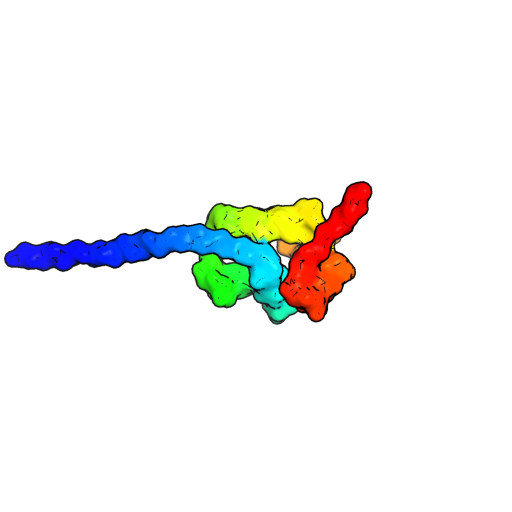5 86 ILE A O 1
ATOM 676 N N . TYR A 1 87 ? -12.705 4.643 1.770 1.00 87.38 87 TYR A N 1
ATOM 677 C CA . TYR A 1 87 ? -12.265 5.962 2.203 1.00 87.38 87 TYR A CA 1
ATOM 678 C C . TYR A 1 87 ? -13.040 6.373 3.459 1.00 87.38 87 TYR A C 1
ATOM 680 O O . TYR A 1 87 ? -14.276 6.296 3.454 1.00 87.38 87 TYR A O 1
ATOM 688 N N . PRO A 1 88 ? -12.360 6.794 4.540 1.00 76.00 88 PRO A N 1
ATOM 689 C CA . PRO A 1 88 ? -13.044 7.384 5.679 1.00 76.00 88 PRO A CA 1
ATOM 690 C C . PRO A 1 88 ? -13.766 8.653 5.212 1.00 76.00 88 PRO A C 1
ATOM 692 O O . PRO A 1 88 ? -13.225 9.431 4.429 1.00 76.00 88 PRO A O 1
ATOM 695 N N . ARG A 1 89 ? -15.013 8.834 5.655 1.00 72.44 89 ARG A N 1
ATOM 696 C CA . ARG A 1 89 ? -15.731 10.095 5.444 1.00 72.44 89 ARG A CA 1
ATOM 697 C C . ARG A 1 89 ? -15.129 11.145 6.376 1.00 72.44 89 ARG A C 1
ATOM 699 O O . ARG A 1 89 ? -14.942 10.843 7.554 1.00 72.44 89 ARG A O 1
ATOM 706 N N . GLU A 1 90 ? -14.809 12.311 5.819 1.00 61.44 90 GLU A N 1
ATOM 707 C CA . GLU A 1 90 ? -14.415 13.511 6.573 1.00 61.44 90 GLU A CA 1
ATOM 708 C C . GLU A 1 90 ? -15.532 13.987 7.512 1.00 61.44 90 GLU A C 1
ATOM 710 O O . GLU A 1 90 ? -16.725 13.823 7.151 1.00 61.44 90 GLU A O 1
#

pLDDT: mean 81.41, std 17.2, range [39.22, 96.56]

Organism: NCBI:txid60847

Radius of gyration: 16.45 Å; chains: 1; bounding box: 35×24×60 Å

Secondary structure (DSSP, 8-state):
-------------PPPPHHHHHHHHHHHSSHHHHHHHTT--TT-HHHHHHHHHHHHTTSEEEPTTSTT-EEE-HHHHHHHHHTSPPPPP-

Foldseek 3Di:
DDDPPDPPPPDPPDQDDLLQLLVLCVVVQANCSSCVVVVHDPPDPRSVVSVVVCDVQQQKHDDPPDPRGIDGDPQVVVCNVVVHRDGDDD

Sequence (90 aa):
MTIETEQVVIRPATPVDPLELLAAFDQHGRLDEAAAELGLSDSGRRLQRGWRHLLEHGFIEKLHGARGRCRITPLGELSLRLGQLIYPRE